Protein AF-A0A2E8UC24-F1 (afdb_monomer)

Radius of gyration: 11.04 Å; Cα contacts (8 Å, |Δi|>4): 55; chains: 1; bounding box: 27×21×27 Å

Mean predicted aligned error: 2.48 Å

Sequence (65 aa):
DLGSLQCGFCGPGMILAAKQLLEENPEPTKQEIQDAIAGNLCRCTGYTKIVEAVADAAKEMREEP

Foldseek 3Di:
DLPLDDPCPLVVVLVVLLVVLCVVPLQDDLVSSCVSCVVGDDDPPPCPSSSVVSNVVSVVVVVPD

Structure (mmCIF, N/CA/C/O backbone):
data_AF-A0A2E8UC24-F1
#
_entry.id   AF-A0A2E8UC24-F1
#
loop_
_atom_site.group_PDB
_atom_site.id
_atom_site.type_symbol
_atom_site.label_atom_id
_atom_site.label_alt_id
_atom_site.label_comp_id
_atom_site.label_asym_id
_atom_site.label_entity_id
_atom_site.label_seq_id
_atom_site.pdbx_PDB_ins_code
_atom_site.Cartn_x
_atom_site.Cartn_y
_atom_site.Cartn_z
_atom_site.occupancy
_atom_site.B_iso_or_equiv
_atom_site.auth_seq_id
_atom_site.auth_comp_id
_atom_site.auth_asym_id
_atom_site.auth_atom_id
_atom_site.pdbx_PDB_model_num
ATOM 1 N N . ASP A 1 1 ? 10.615 4.395 6.138 1.00 66.25 1 ASP A N 1
ATOM 2 C CA . ASP A 1 1 ? 11.492 3.351 6.718 1.00 66.25 1 ASP A CA 1
ATOM 3 C C . ASP A 1 1 ? 11.537 2.001 5.995 1.00 66.25 1 ASP A C 1
ATOM 5 O O . ASP A 1 1 ? 12.574 1.352 6.023 1.00 66.25 1 ASP A O 1
ATOM 9 N N . LEU A 1 2 ? 10.494 1.565 5.280 1.00 89.12 2 LEU A N 1
ATOM 10 C CA . LEU A 1 2 ? 10.406 0.181 4.767 1.00 89.12 2 LEU A CA 1
ATOM 11 C C . LEU A 1 2 ? 11.090 -0.111 3.411 1.00 89.12 2 LEU A C 1
ATOM 13 O O . LEU A 1 2 ? 11.081 -1.254 2.953 1.00 89.12 2 LEU A O 1
ATOM 17 N N . GLY A 1 3 ? 11.681 0.888 2.745 1.00 90.69 3 GLY A N 1
ATOM 18 C CA . GLY A 1 3 ? 12.333 0.696 1.438 1.00 90.69 3 GLY A CA 1
ATOM 19 C C . GLY A 1 3 ? 11.364 0.333 0.301 1.00 90.69 3 GLY A C 1
ATOM 20 O O . GLY A 1 3 ? 11.721 -0.413 -0.612 1.00 90.69 3 GLY A O 1
ATOM 21 N N . SER A 1 4 ? 10.128 0.840 0.352 1.00 94.94 4 SER A N 1
ATOM 22 C CA . SER A 1 4 ? 9.061 0.559 -0.622 1.00 94.94 4 SER A CA 1
ATOM 23 C C . SER A 1 4 ? 9.308 1.150 -2.014 1.00 94.94 4 SER A C 1
ATOM 25 O O . S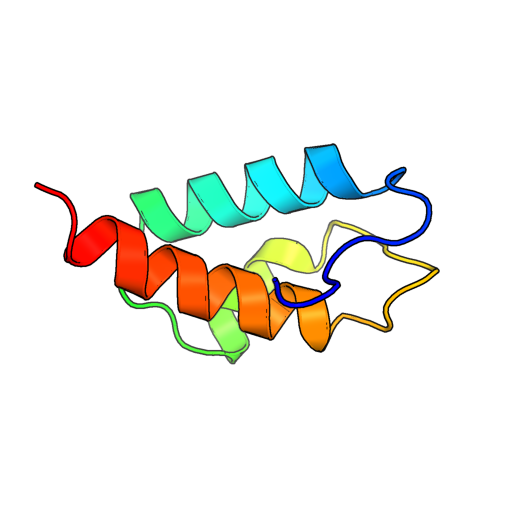ER A 1 4 ? 8.685 0.710 -2.979 1.00 94.94 4 SER A O 1
ATOM 27 N N . LEU A 1 5 ? 10.244 2.097 -2.147 1.00 95.75 5 LEU A N 1
ATOM 28 C CA . LEU A 1 5 ? 10.648 2.716 -3.408 1.00 95.75 5 LEU A CA 1
ATOM 29 C C . LEU A 1 5 ? 12.173 2.687 -3.552 1.00 95.75 5 LEU A C 1
ATOM 31 O O . LEU A 1 5 ? 12.898 3.015 -2.619 1.00 95.75 5 LEU A O 1
ATOM 35 N N . GLN A 1 6 ? 12.644 2.310 -4.744 1.00 95.69 6 GLN A N 1
ATOM 36 C CA . GLN A 1 6 ? 14.057 2.402 -5.132 1.00 95.69 6 GLN A CA 1
ATOM 37 C C . GLN A 1 6 ? 14.235 3.509 -6.176 1.00 95.69 6 GLN A C 1
ATOM 39 O O . GLN A 1 6 ? 14.490 4.650 -5.818 1.00 95.69 6 GLN A O 1
ATOM 44 N N . CYS A 1 7 ? 14.009 3.217 -7.466 1.00 97.62 7 CYS A N 1
ATOM 45 C CA . CYS A 1 7 ? 14.135 4.224 -8.530 1.00 97.62 7 CYS A CA 1
ATOM 46 C C . CYS A 1 7 ? 13.068 5.332 -8.471 1.00 97.62 7 CYS A C 1
ATOM 48 O O . CYS A 1 7 ? 13.178 6.326 -9.179 1.00 97.62 7 CYS A O 1
ATOM 50 N N . GLY A 1 8 ? 12.002 5.136 -7.690 1.00 96.81 8 GLY A N 1
ATOM 51 C CA . GLY A 1 8 ? 10.929 6.111 -7.486 1.00 96.81 8 GLY A CA 1
ATOM 52 C C . GLY A 1 8 ? 9.924 6.252 -8.633 1.00 96.81 8 GLY A C 1
ATOM 53 O O . GLY A 1 8 ? 8.864 6.825 -8.415 1.00 96.81 8 GLY A O 1
ATOM 54 N N . PHE A 1 9 ? 10.182 5.690 -9.819 1.00 98.12 9 PHE A N 1
ATOM 55 C CA . PHE A 1 9 ? 9.349 5.918 -11.009 1.00 98.12 9 PHE A CA 1
ATOM 56 C C . PHE A 1 9 ? 7.873 5.528 -10.823 1.00 98.12 9 PHE A C 1
ATOM 58 O O . PHE A 1 9 ? 6.982 6.293 -11.172 1.00 98.12 9 PHE A O 1
ATOM 65 N N . CYS A 1 10 ? 7.599 4.361 -10.230 1.00 98.06 10 CYS A N 1
ATOM 66 C CA . CYS A 1 10 ? 6.227 3.915 -9.957 1.00 98.06 10 CYS A CA 1
ATOM 67 C C . CYS A 1 10 ? 5.616 4.555 -8.698 1.00 98.06 10 CYS A C 1
ATOM 69 O O . CYS A 1 10 ? 4.442 4.335 -8.412 1.00 98.06 10 CYS A O 1
ATOM 71 N N . GLY A 1 11 ? 6.407 5.302 -7.919 1.00 97.81 11 GLY A N 1
ATOM 72 C CA . GLY A 1 11 ? 6.027 5.816 -6.605 1.00 97.81 11 GLY A CA 1
ATOM 73 C C . GLY A 1 11 ? 4.747 6.646 -6.610 1.00 97.81 11 GLY A C 1
ATOM 74 O O . GLY A 1 11 ? 3.850 6.325 -5.835 1.00 97.81 11 GLY A O 1
ATOM 75 N N . PRO A 1 12 ? 4.599 7.644 -7.501 1.00 98.50 12 PRO A N 1
ATOM 76 C CA . PRO A 1 12 ? 3.392 8.465 -7.540 1.00 98.50 12 PRO A CA 1
ATOM 77 C C . PRO A 1 12 ? 2.109 7.650 -7.757 1.00 98.50 12 PRO A C 1
ATOM 79 O O . PRO A 1 12 ? 1.133 7.847 -7.039 1.00 98.50 12 PRO A O 1
ATOM 82 N N . GLY A 1 13 ? 2.121 6.696 -8.696 1.00 98.44 13 GLY A N 1
ATOM 83 C CA . GLY A 1 13 ? 0.964 5.835 -8.968 1.00 98.44 13 GLY A CA 1
ATOM 84 C C . GLY A 1 13 ? 0.627 4.910 -7.797 1.00 98.44 13 GLY A C 1
ATOM 85 O O . GLY A 1 13 ? -0.536 4.795 -7.414 1.00 98.44 13 GLY A O 1
ATOM 86 N N . MET A 1 14 ? 1.653 4.330 -7.165 1.00 98.44 14 MET A N 1
ATOM 87 C CA . MET A 1 14 ? 1.494 3.503 -5.963 1.00 98.44 14 MET A CA 1
ATOM 88 C C . MET A 1 14 ? 0.867 4.282 -4.805 1.00 98.44 14 MET A C 1
ATOM 90 O O . MET A 1 14 ? -0.045 3.777 -4.158 1.00 98.44 14 MET A O 1
ATOM 94 N N . ILE A 1 15 ? 1.331 5.511 -4.563 1.00 98.19 15 ILE A N 1
ATOM 95 C CA . ILE A 1 15 ? 0.830 6.364 -3.479 1.00 98.19 15 ILE A CA 1
ATOM 96 C C . ILE A 1 15 ? -0.638 6.726 -3.709 1.00 98.19 15 ILE A C 1
ATOM 98 O O . ILE A 1 15 ? -1.431 6.638 -2.778 1.00 98.19 15 ILE A O 1
ATOM 102 N N . LEU A 1 16 ? -1.020 7.101 -4.934 1.00 98.56 16 LEU A N 1
ATOM 103 C CA . LEU A 1 16 ? -2.409 7.462 -5.232 1.00 98.56 16 LEU A CA 1
ATOM 104 C C . LEU A 1 16 ? -3.361 6.268 -5.104 1.00 98.56 16 LEU A C 1
ATOM 106 O O . LEU A 1 16 ? -4.422 6.413 -4.503 1.00 98.56 16 LEU A O 1
ATOM 110 N N . ALA A 1 17 ? -2.972 5.094 -5.608 1.00 98.69 17 ALA A N 1
ATOM 111 C CA . ALA A 1 17 ? -3.778 3.881 -5.472 1.00 98.69 17 ALA A CA 1
ATOM 112 C C . ALA A 1 17 ? -3.926 3.447 -4.004 1.00 98.69 17 ALA A C 1
ATOM 114 O O . ALA A 1 17 ? -5.027 3.128 -3.561 1.00 98.69 17 ALA A O 1
ATOM 115 N N . ALA A 1 18 ? -2.836 3.492 -3.231 1.00 98.38 18 ALA A N 1
ATOM 116 C CA . ALA A 1 18 ? -2.871 3.199 -1.802 1.00 98.38 18 ALA A CA 1
ATOM 117 C C . ALA A 1 18 ? -3.747 4.197 -1.035 1.00 98.38 18 ALA A C 1
ATOM 119 O O . ALA A 1 18 ? -4.563 3.786 -0.221 1.00 98.38 18 ALA A O 1
ATOM 120 N N . LYS A 1 19 ? -3.627 5.499 -1.322 1.00 98.31 19 LYS A N 1
ATOM 121 C CA . LYS A 1 19 ? -4.450 6.540 -0.694 1.00 98.31 19 LYS A CA 1
ATOM 122 C C . LYS A 1 19 ? -5.937 6.296 -0.926 1.00 98.31 19 LYS A C 1
ATOM 124 O O . LYS A 1 19 ? -6.694 6.336 0.034 1.00 98.31 19 LYS A O 1
ATOM 129 N N . GLN A 1 20 ? -6.338 6.010 -2.167 1.00 98.56 20 GLN A N 1
ATOM 130 C CA . GLN A 1 20 ? -7.736 5.705 -2.471 1.00 98.56 20 GLN A CA 1
ATOM 131 C C . GLN A 1 20 ? -8.229 4.489 -1.672 1.00 98.56 20 GLN A C 1
ATOM 133 O O . GLN A 1 20 ? -9.279 4.566 -1.041 1.00 98.56 20 GLN A O 1
ATOM 138 N N . LEU A 1 21 ? -7.455 3.395 -1.651 1.00 98.69 21 LEU A N 1
ATOM 139 C CA . LEU A 1 21 ? -7.802 2.212 -0.861 1.00 98.69 21 LEU A CA 1
ATOM 140 C C . LEU A 1 21 ? -8.008 2.559 0.619 1.00 98.69 21 LEU A C 1
ATOM 142 O O . LEU A 1 21 ? -8.991 2.122 1.203 1.00 98.69 21 LEU A O 1
ATOM 146 N N . LEU A 1 22 ? -7.096 3.326 1.220 1.00 98.50 22 LEU A N 1
ATOM 147 C CA . LEU A 1 22 ? -7.130 3.633 2.654 1.00 98.50 22 LEU A CA 1
ATOM 148 C C . LEU A 1 22 ? -8.226 4.633 3.043 1.00 98.50 22 LEU A C 1
ATOM 150 O O . LEU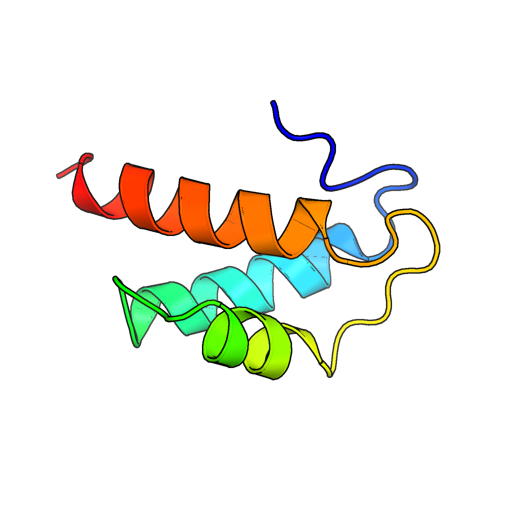 A 1 22 ? -8.689 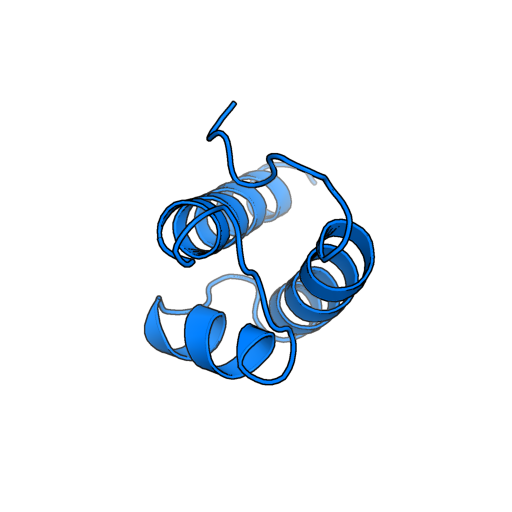4.606 4.180 1.00 98.50 22 LEU A O 1
ATOM 154 N N . GLU A 1 23 ? -8.665 5.485 2.116 1.00 97.81 23 GLU A N 1
ATOM 155 C CA . GLU A 1 23 ? -9.842 6.342 2.310 1.00 97.81 23 GLU A CA 1
ATOM 156 C C . GLU A 1 23 ? -11.145 5.528 2.328 1.00 97.81 23 GLU A C 1
ATOM 158 O O . GLU A 1 23 ? -12.050 5.833 3.104 1.00 97.81 23 GLU A O 1
ATOM 163 N N . GLU A 1 24 ? -11.246 4.493 1.489 1.00 98.12 24 GLU A N 1
ATOM 164 C CA . GLU A 1 24 ? -12.432 3.630 1.394 1.00 98.12 24 GLU A CA 1
ATOM 165 C C . GLU A 1 24 ? -12.453 2.539 2.478 1.00 98.12 24 GLU A C 1
ATOM 167 O O . GLU A 1 24 ? -13.502 2.239 3.052 1.00 98.12 24 GLU A O 1
ATOM 172 N N . ASN A 1 25 ? -11.293 1.950 2.769 1.00 98.25 25 ASN A N 1
ATOM 173 C CA . ASN A 1 25 ? -11.099 0.898 3.756 1.00 98.25 25 ASN A CA 1
ATOM 174 C C . ASN A 1 25 ? -9.849 1.195 4.609 1.00 98.25 25 ASN A C 1
ATOM 176 O O . ASN A 1 25 ? -8.736 0.849 4.206 1.00 98.25 25 ASN A O 1
ATOM 180 N N . PRO A 1 26 ? -10.016 1.783 5.809 1.00 97.38 26 PRO A N 1
ATOM 181 C CA . PRO A 1 26 ? -8.904 2.097 6.708 1.00 97.38 26 PRO A CA 1
ATOM 182 C C . PRO A 1 26 ? -8.184 0.880 7.305 1.00 97.38 26 PRO A C 1
ATOM 184 O O . PRO A 1 26 ? -7.115 1.047 7.891 1.00 97.38 26 PRO A O 1
ATOM 187 N N . GLU A 1 27 ? -8.740 -0.332 7.205 1.00 98.25 27 GLU A N 1
ATOM 188 C CA . GLU A 1 27 ? -8.139 -1.573 7.718 1.00 98.25 27 GLU A CA 1
ATOM 189 C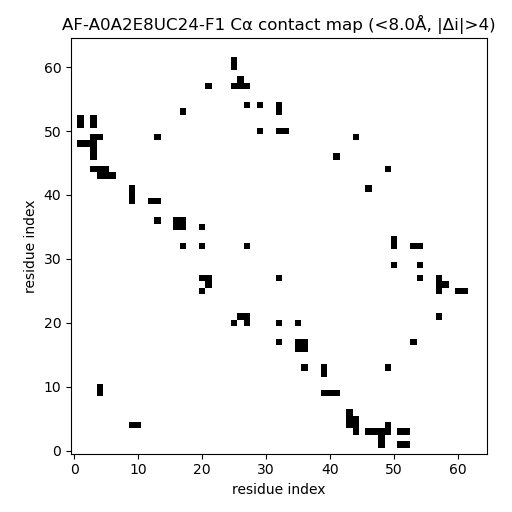 C . GLU A 1 27 ? -8.145 -2.677 6.640 1.00 98.25 27 GLU A C 1
ATOM 191 O O . GLU A 1 27 ? -8.809 -3.707 6.787 1.00 98.25 27 GLU A O 1
ATOM 196 N N . PRO A 1 28 ? -7.415 -2.484 5.525 1.00 98.62 28 PRO A N 1
ATOM 197 C CA . PRO A 1 28 ? -7.438 -3.430 4.426 1.00 98.62 28 PRO A CA 1
ATOM 198 C C . PRO A 1 28 ? -6.611 -4.674 4.747 1.00 98.62 28 PRO A C 1
ATOM 200 O O . PRO A 1 28 ? -5.552 -4.634 5.382 1.00 98.62 28 PRO A O 1
ATOM 203 N N . THR A 1 29 ? -7.057 -5.806 4.225 1.00 98.69 29 THR A N 1
ATOM 204 C CA . THR A 1 29 ? -6.283 -7.041 4.203 1.00 98.69 29 THR A CA 1
ATOM 205 C C . THR A 1 29 ? -5.121 -6.940 3.214 1.00 98.69 29 THR A C 1
ATOM 207 O O . THR A 1 29 ? -5.115 -6.152 2.268 1.00 98.69 29 THR A O 1
ATOM 210 N N . LYS A 1 30 ? -4.126 -7.819 3.373 1.00 98.44 30 LYS A N 1
ATOM 211 C CA . LYS A 1 30 ? -2.994 -7.917 2.439 1.00 98.44 30 LYS A CA 1
ATOM 212 C C . LYS A 1 30 ? -3.438 -8.116 0.983 1.00 98.44 30 LYS A C 1
ATOM 214 O O . LYS A 1 30 ? -2.799 -7.576 0.083 1.00 98.44 30 LYS A O 1
ATOM 219 N N . GLN A 1 31 ? -4.488 -8.909 0.762 1.00 98.62 31 GLN A N 1
ATOM 220 C CA . GLN A 1 31 ? -5.001 -9.189 -0.578 1.00 98.62 31 GLN A CA 1
ATOM 221 C C . GLN A 1 31 ? -5.614 -7.930 -1.197 1.00 98.62 31 GLN A C 1
ATOM 223 O O . GLN A 1 31 ? -5.273 -7.591 -2.323 1.00 98.62 31 GLN A O 1
ATOM 228 N N . GLU A 1 32 ? -6.414 -7.180 -0.437 1.00 98.81 32 GLU A N 1
ATOM 229 C CA . GLU A 1 32 ? -7.002 -5.919 -0.909 1.00 98.81 32 GLU A CA 1
ATOM 230 C C . GLU A 1 32 ? -5.930 -4.879 -1.254 1.00 98.81 32 GLU A C 1
ATOM 232 O O . GLU A 1 32 ? -6.040 -4.196 -2.270 1.00 98.81 32 GLU A O 1
ATOM 237 N N . ILE A 1 33 ? -4.840 -4.812 -0.478 1.00 98.75 33 ILE A N 1
ATOM 238 C CA . ILE A 1 33 ? -3.685 -3.964 -0.812 1.00 98.75 33 ILE A CA 1
ATOM 239 C C . ILE A 1 33 ? -3.068 -4.378 -2.151 1.00 98.75 33 ILE A C 1
ATOM 241 O O . ILE A 1 33 ? -2.758 -3.519 -2.975 1.00 98.75 33 ILE A O 1
ATOM 245 N N . GLN A 1 34 ? -2.868 -5.679 -2.374 1.00 98.50 34 GLN A N 1
ATOM 246 C CA . GLN A 1 34 ? -2.301 -6.191 -3.624 1.00 98.50 34 GLN A CA 1
ATOM 247 C C . GLN A 1 34 ? -3.200 -5.893 -4.824 1.00 98.50 34 GLN A C 1
ATOM 249 O O . GLN A 1 34 ? -2.698 -5.459 -5.861 1.00 98.50 34 GLN A O 1
ATOM 254 N N . ASP A 1 35 ? -4.507 -6.084 -4.669 1.00 98.62 35 ASP A N 1
ATOM 255 C CA . ASP A 1 35 ? -5.488 -5.849 -5.724 1.00 98.62 35 ASP A CA 1
ATOM 256 C C . ASP A 1 35 ? -5.572 -4.356 -6.074 1.00 98.62 35 ASP A C 1
ATOM 258 O O . ASP A 1 35 ? -5.536 -3.996 -7.252 1.00 98.62 35 ASP A O 1
ATOM 262 N N . ALA A 1 36 ? -5.566 -3.473 -5.069 1.00 98.56 36 ALA A N 1
ATOM 263 C CA . ALA A 1 36 ? -5.585 -2.024 -5.273 1.00 98.56 36 ALA A CA 1
ATOM 264 C C . ALA A 1 36 ? -4.368 -1.514 -6.061 1.00 98.56 36 ALA A C 1
ATOM 266 O O . ALA A 1 36 ? -4.480 -0.594 -6.874 1.00 98.56 36 ALA A O 1
ATOM 267 N N . ILE A 1 37 ? -3.194 -2.120 -5.861 1.00 98.25 37 ILE A N 1
ATOM 268 C CA . ILE A 1 37 ? -1.968 -1.727 -6.568 1.00 98.25 37 ILE A CA 1
ATOM 269 C C . ILE A 1 37 ? -1.696 -2.549 -7.832 1.00 98.25 37 ILE A C 1
ATOM 271 O O . ILE A 1 37 ? -0.705 -2.279 -8.507 1.00 98.25 37 ILE A O 1
ATOM 275 N N . ALA A 1 38 ? -2.545 -3.515 -8.197 1.00 97.69 38 ALA A N 1
ATOM 276 C CA . ALA A 1 38 ? -2.298 -4.424 -9.322 1.00 97.69 38 ALA A CA 1
ATOM 277 C C . ALA A 1 38 ? -2.142 -3.697 -10.674 1.00 97.69 38 ALA A C 1
ATOM 279 O O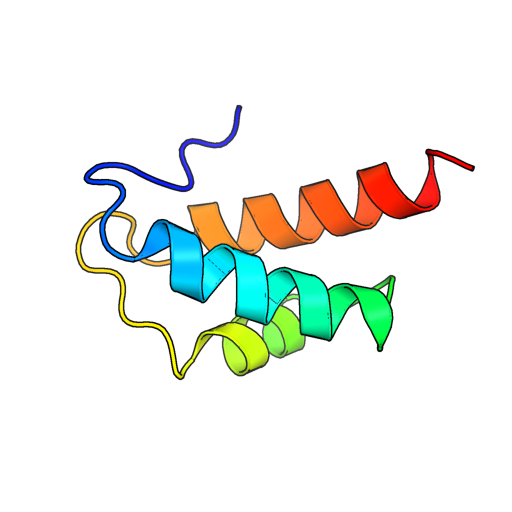 . ALA A 1 38 ? -1.422 -4.166 -11.556 1.00 97.69 38 ALA A O 1
ATOM 280 N N . GLY A 1 39 ? -2.769 -2.524 -10.826 1.00 97.06 39 GLY A N 1
ATOM 281 C CA . GLY A 1 39 ? -2.616 -1.652 -11.997 1.00 97.06 39 GLY A CA 1
ATOM 282 C C . GLY A 1 39 ? -1.307 -0.850 -12.038 1.00 97.06 39 GLY A C 1
ATOM 283 O O . GLY A 1 39 ? -0.995 -0.237 -13.058 1.00 97.06 39 GLY A O 1
ATOM 284 N N . ASN A 1 40 ? -0.523 -0.847 -10.958 1.00 98.19 40 ASN A N 1
ATOM 285 C CA . ASN A 1 40 ? 0.721 -0.097 -10.839 1.00 98.19 40 ASN A CA 1
ATOM 286 C C . ASN A 1 40 ? 1.917 -1.047 -10.939 1.00 98.19 40 ASN A C 1
ATOM 288 O O . ASN A 1 40 ? 2.233 -1.788 -10.013 1.00 98.19 40 ASN A O 1
ATOM 292 N N . LEU A 1 41 ? 2.631 -1.012 -12.063 1.00 98.00 41 LEU A N 1
ATOM 293 C CA . LEU A 1 41 ? 3.786 -1.883 -12.264 1.00 98.00 41 LEU A CA 1
ATOM 294 C C . LEU A 1 41 ? 5.035 -1.313 -11.583 1.00 98.00 41 LEU A C 1
ATOM 296 O O . LEU A 1 41 ? 5.454 -0.185 -11.849 1.00 98.00 41 LEU A O 1
ATOM 300 N N . CYS A 1 42 ? 5.683 -2.128 -10.751 1.00 97.88 42 CYS A N 1
ATOM 301 C CA . CYS A 1 42 ? 6.979 -1.816 -10.159 1.00 97.88 42 CYS A CA 1
ATOM 302 C C . CYS A 1 42 ? 8.040 -2.807 -10.635 1.00 97.88 42 CYS A C 1
ATOM 304 O O . CYS A 1 42 ? 7.874 -4.022 -10.525 1.00 97.88 42 CYS A O 1
ATOM 306 N N . ARG A 1 43 ? 9.177 -2.290 -11.118 1.00 97.94 43 ARG A N 1
ATOM 307 C CA . ARG A 1 43 ? 10.297 -3.135 -11.554 1.00 97.94 43 ARG A CA 1
ATOM 308 C C . ARG A 1 43 ? 11.340 -3.396 -10.467 1.00 97.94 43 ARG A C 1
ATOM 310 O O . ARG A 1 43 ? 12.059 -4.384 -10.558 1.00 97.94 43 ARG A O 1
ATOM 317 N N . CYS A 1 44 ? 11.444 -2.526 -9.468 1.00 97.44 44 CYS A N 1
ATOM 318 C CA . CYS A 1 44 ? 12.591 -2.522 -8.561 1.00 97.44 44 CYS A CA 1
ATOM 319 C C . CYS A 1 44 ? 12.364 -3.300 -7.258 1.00 97.44 44 CYS A C 1
ATOM 321 O O . CYS A 1 44 ? 13.293 -3.922 -6.756 1.00 97.44 44 CYS A O 1
ATOM 323 N N . THR A 1 45 ? 11.155 -3.264 -6.690 1.00 93.44 45 THR A N 1
ATOM 324 C CA . THR A 1 45 ? 10.936 -3.664 -5.28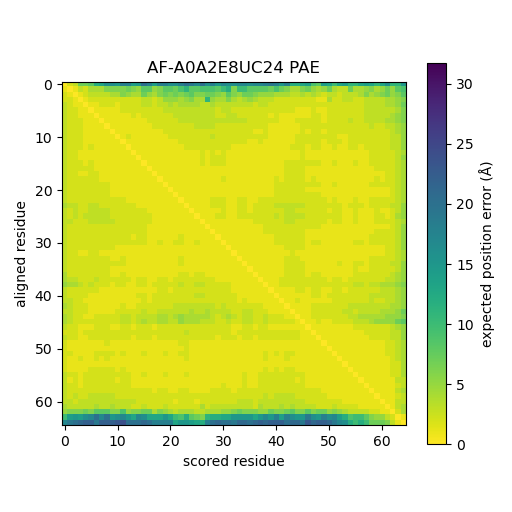3 1.00 93.44 45 THR A CA 1
ATOM 325 C C . THR A 1 45 ? 10.339 -5.059 -5.117 1.00 93.44 45 THR A C 1
ATOM 327 O O . THR A 1 45 ? 10.348 -5.594 -4.012 1.00 93.44 45 THR A O 1
ATOM 330 N N . GLY A 1 46 ? 9.786 -5.645 -6.185 1.00 93.31 46 GLY A N 1
ATOM 331 C CA . GLY A 1 46 ? 9.082 -6.928 -6.109 1.00 93.31 46 GLY A CA 1
ATOM 332 C C . GLY A 1 46 ? 7.788 -6.888 -5.281 1.00 93.31 46 GLY A C 1
ATOM 333 O O . GLY A 1 46 ? 7.329 -7.933 -4.839 1.00 93.31 46 GLY A O 1
ATOM 334 N N . TYR A 1 47 ? 7.204 -5.701 -5.072 1.00 97.50 47 TYR A N 1
ATOM 335 C CA . TYR A 1 47 ? 5.918 -5.434 -4.399 1.00 97.50 47 TYR A CA 1
ATOM 336 C C . TYR A 1 47 ? 5.843 -5.694 -2.891 1.00 97.50 47 TYR A C 1
ATOM 338 O O . TYR A 1 47 ? 5.128 -4.961 -2.214 1.00 97.50 47 TYR A O 1
ATOM 346 N N . THR A 1 48 ? 6.586 -6.648 -2.327 1.00 96.88 48 THR A N 1
ATOM 347 C CA . THR A 1 48 ? 6.489 -6.997 -0.895 1.00 96.88 48 THR A CA 1
ATOM 348 C C . THR A 1 48 ? 6.633 -5.780 0.021 1.00 96.88 48 THR A C 1
ATOM 350 O O . THR A 1 48 ? 5.775 -5.542 0.865 1.00 96.88 48 THR A O 1
ATOM 353 N N . LYS A 1 49 ? 7.659 -4.946 -0.202 1.00 97.38 49 LYS A N 1
ATOM 354 C CA . LYS A 1 49 ? 7.884 -3.728 0.595 1.00 97.38 49 LYS A CA 1
ATOM 355 C C . LYS A 1 49 ? 6.852 -2.627 0.365 1.00 97.38 49 LYS A C 1
ATOM 357 O O . LYS A 1 49 ? 6.665 -1.791 1.238 1.00 97.38 49 LYS A O 1
ATOM 362 N N . ILE A 1 50 ? 6.177 -2.621 -0.783 1.00 98.25 50 ILE A N 1
ATOM 363 C CA . ILE A 1 50 ? 5.072 -1.690 -1.044 1.00 98.25 50 ILE A CA 1
ATOM 364 C C . ILE A 1 50 ? 3.856 -2.117 -0.228 1.00 98.25 50 ILE A C 1
ATOM 366 O O . ILE A 1 50 ? 3.287 -1.294 0.472 1.00 98.25 50 ILE A O 1
ATOM 370 N N . VAL A 1 51 ? 3.515 -3.407 -0.254 1.00 98.50 51 VAL A N 1
ATOM 371 C CA . VAL A 1 51 ? 2.386 -3.951 0.513 1.00 98.50 51 VAL A CA 1
ATOM 372 C C . VAL A 1 51 ?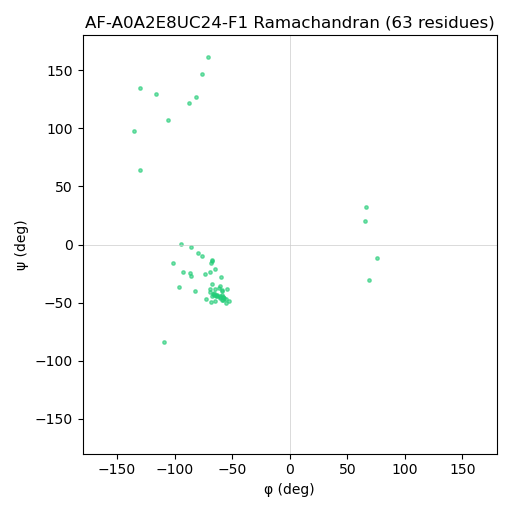 2.579 -3.731 2.015 1.00 98.50 51 VAL A C 1
ATOM 374 O O . VAL A 1 51 ? 1.656 -3.284 2.687 1.00 98.50 51 VAL A O 1
ATOM 377 N N . GLU 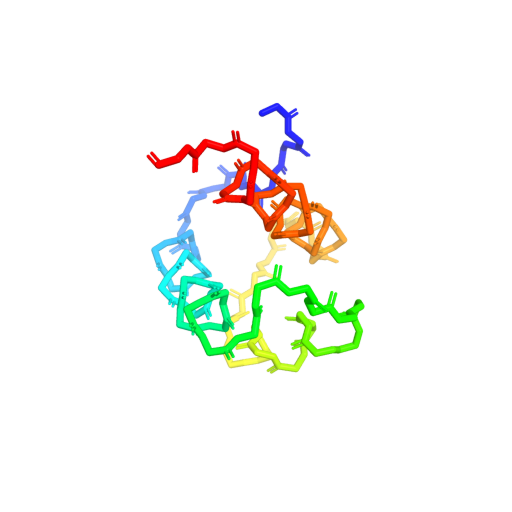A 1 52 ? 3.785 -3.988 2.530 1.00 98.25 52 GLU A N 1
ATOM 378 C CA . GLU A 1 52 ? 4.134 -3.697 3.928 1.00 98.25 52 GLU A CA 1
ATOM 379 C C . GLU A 1 52 ? 3.975 -2.206 4.255 1.00 98.25 52 GLU A C 1
ATOM 381 O O . GLU A 1 52 ? 3.394 -1.875 5.281 1.00 98.25 52 GLU A O 1
ATOM 386 N N . ALA A 1 53 ? 4.426 -1.311 3.369 1.00 98.31 53 ALA A N 1
ATOM 387 C CA . ALA A 1 53 ? 4.321 0.129 3.588 1.00 98.31 53 ALA A CA 1
ATOM 388 C C . ALA A 1 53 ? 2.884 0.655 3.558 1.00 98.31 53 ALA A C 1
ATOM 390 O O . ALA A 1 53 ? 2.566 1.568 4.308 1.00 98.31 53 ALA A O 1
ATOM 391 N N . VAL A 1 54 ? 2.007 0.085 2.729 1.00 98.38 54 VAL A N 1
ATOM 392 C CA . VAL A 1 54 ? 0.585 0.463 2.732 1.00 98.38 54 VAL A CA 1
ATOM 393 C C . VAL A 1 54 ? -0.098 -0.005 4.017 1.00 98.38 54 VAL A C 1
ATOM 395 O O . VAL A 1 54 ? -0.875 0.748 4.591 1.00 98.38 54 VAL A O 1
ATOM 398 N N . ALA A 1 55 ? 0.206 -1.214 4.497 1.00 98.25 55 ALA A N 1
ATOM 399 C CA . ALA A 1 55 ? -0.347 -1.715 5.757 1.00 98.25 55 ALA A CA 1
ATOM 400 C C . ALA A 1 55 ? 0.127 -0.893 6.972 1.00 98.25 55 ALA A C 1
ATOM 402 O O . ALA A 1 55 ? -0.656 -0.635 7.885 1.00 98.25 55 ALA A O 1
ATOM 403 N N . ASP A 1 56 ? 1.394 -0.473 6.966 1.00 98.12 56 ASP A N 1
ATOM 404 C CA . ASP A 1 56 ? 1.977 0.406 7.983 1.00 98.12 56 ASP A CA 1
ATOM 405 C C . ASP A 1 56 ? 1.316 1.793 7.958 1.00 98.12 56 ASP A C 1
ATOM 407 O O . ASP A 1 56 ? 0.791 2.241 8.974 1.00 98.12 56 ASP A O 1
ATOM 411 N N . ALA A 1 57 ? 1.184 2.399 6.772 1.00 97.56 57 ALA A N 1
ATOM 412 C CA . ALA A 1 57 ? 0.477 3.668 6.596 1.00 97.56 57 ALA A CA 1
ATOM 413 C C . ALA A 1 57 ? -0.995 3.591 7.042 1.00 97.56 57 ALA A C 1
ATOM 415 O O . ALA A 1 57 ? -1.496 4.517 7.671 1.00 97.56 57 ALA A O 1
ATOM 416 N N . ALA A 1 58 ? -1.686 2.475 6.776 1.00 97.88 58 ALA A N 1
ATOM 417 C CA . ALA A 1 58 ? -3.052 2.257 7.253 1.00 97.88 58 ALA A CA 1
ATOM 418 C C . ALA A 1 58 ? -3.135 2.326 8.781 1.00 97.88 58 ALA A C 1
ATOM 420 O O . ALA A 1 58 ? -4.089 2.864 9.333 1.00 97.88 58 ALA A O 1
ATOM 421 N N . LYS A 1 59 ? -2.141 1.759 9.473 1.00 96.81 59 LYS A N 1
ATOM 422 C CA . LYS A 1 59 ? -2.061 1.803 10.931 1.00 96.81 59 LYS A CA 1
ATOM 423 C C . LYS A 1 59 ? -1.793 3.226 11.422 1.00 96.81 59 LYS A C 1
ATOM 425 O O . LYS A 1 59 ? -2.540 3.693 12.276 1.00 96.81 59 LYS A O 1
ATOM 430 N N . GLU A 1 60 ? -0.795 3.908 10.862 1.00 96.38 60 GLU A N 1
ATOM 431 C CA . GLU A 1 60 ? -0.449 5.290 11.230 1.00 96.38 60 GLU A CA 1
ATOM 432 C C . GLU A 1 60 ? -1.642 6.242 11.052 1.00 96.38 60 GLU A C 1
ATOM 434 O O . GLU A 1 60 ? -1.998 6.965 11.977 1.00 96.38 60 GLU A O 1
ATOM 439 N N . MET A 1 61 ? -2.348 6.166 9.918 1.00 95.44 61 MET A N 1
ATOM 440 C CA . MET A 1 61 ? -3.511 7.016 9.623 1.00 95.44 61 MET A CA 1
ATOM 441 C C . MET A 1 61 ? -4.713 6.791 10.553 1.00 95.44 61 MET A C 1
ATOM 443 O O . MET A 1 61 ? -5.583 7.651 10.630 1.00 95.44 61 MET A O 1
ATOM 447 N N . ARG A 1 62 ? -4.807 5.638 11.229 1.00 94.25 62 ARG A N 1
ATOM 448 C CA . ARG A 1 62 ? -5.835 5.400 12.259 1.00 94.25 62 ARG A CA 1
ATOM 449 C C . ARG A 1 62 ? -5.405 5.895 13.639 1.00 94.25 62 ARG A C 1
ATOM 451 O O . ARG A 1 62 ? -6.263 6.114 14.491 1.00 94.25 62 ARG A O 1
ATOM 458 N N . GLU A 1 63 ? -4.099 5.980 13.882 1.00 91.50 63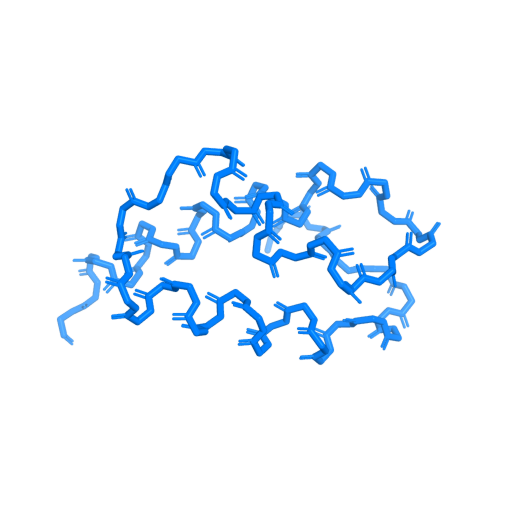 GLU A N 1
ATOM 459 C CA . GLU A 1 63 ? -3.520 6.421 15.154 1.00 91.50 63 GLU A CA 1
ATOM 460 C C . GLU A 1 63 ? -3.388 7.954 15.226 1.00 91.50 63 GLU A C 1
ATOM 462 O O . GLU A 1 63 ? -3.465 8.515 16.321 1.00 91.50 63 GLU A O 1
ATOM 467 N N . GLU A 1 64 ? -3.253 8.636 14.084 1.00 76.50 64 GLU A N 1
ATOM 468 C CA . GLU A 1 64 ? -3.297 10.100 13.987 1.00 76.50 64 GLU A CA 1
ATOM 469 C C . GLU A 1 64 ? -4.751 10.613 13.815 1.00 76.50 64 GLU A C 1
ATOM 471 O O . GLU A 1 64 ? -5.424 10.196 12.872 1.00 76.50 64 GLU A O 1
ATOM 476 N N . PRO A 1 65 ? -5.267 11.475 14.723 1.00 54.56 65 PRO A N 1
ATOM 477 C CA . PRO A 1 65 ? -6.644 11.988 14.688 1.00 54.56 65 PRO A CA 1
ATOM 478 C C . PRO A 1 65 ? -6.895 13.097 13.655 1.00 54.56 65 PRO A C 1
ATOM 480 O O . PRO A 1 65 ? -5.972 13.899 13.381 1.00 54.56 65 PRO A O 1
#

Nearest PDB structures (foldseek):
  1n5w-assembly1_D  TM=9.752E-01  e=9.901E-06  Afipia carboxidovorans OM5
  4zoh-assembly1_C-2  TM=9.905E-01  e=3.074E-05  Sulfurisphaera tokodaii str. 7
  1rm6-assembly1_C  TM=9.978E-01  e=4.667E-05  Thauera aromatica
  8uem-assembly1_F  TM=9.913E-01  e=7.084E-05  Mycolicibacterium smegmatis MC2 155
  3hrd-assembly1_H  TM=9.685E-01  e=4.954E-05  Eubacterium barkeri

pLDDT: mean 95.87, std 7.16, range [54.56, 98.81]

Solvent-accessible surface area (backbone atoms only — not comparable to full-atom values): 3920 Å² total; per-residue (Å²): 139,69,66,48,59,77,89,48,80,47,43,67,59,45,51,54,36,47,50,54,47,40,74,76,38,58,82,65,51,75,64,55,50,51,61,57,36,66,87,49,76,65,89,79,60,75,55,58,33,40,52,53,46,49,55,48,48,34,52,52,63,71,72,54,132

Secondary structure (DSSP, 8-state):
-----SS-TTHHHHHHHHHHHHHH-SS--HHHHHHHHTTS--SSSTTHHHHHHHHHHHHHHHH--